Protein AF-A0A8J2TGE6-F1 (afdb_monomer_lite)

Structure (mmCIF, N/CA/C/O backbone):
data_AF-A0A8J2TGE6-F1
#
_entry.id   AF-A0A8J2TGE6-F1
#
loop_
_atom_site.group_PDB
_atom_site.id
_atom_site.type_symbol
_atom_site.label_atom_id
_atom_site.label_alt_id
_atom_site.label_comp_id
_atom_site.label_asym_id
_atom_site.label_entity_id
_atom_site.label_seq_id
_atom_site.pdbx_PDB_ins_code
_atom_site.Cartn_x
_atom_site.Cartn_y
_atom_site.Cartn_z
_atom_site.occupancy
_atom_site.B_iso_or_equiv
_atom_site.auth_seq_id
_atom_site.auth_comp_id
_atom_site.auth_asym_id
_atom_site.auth_atom_id
_atom_site.pdbx_PDB_model_num
ATOM 1 N N . MET A 1 1 ? 20.504 -43.886 -4.439 1.00 40.47 1 MET A N 1
ATOM 2 C CA . MET A 1 1 ? 20.753 -42.957 -5.562 1.00 40.47 1 MET A CA 1
ATOM 3 C C . MET A 1 1 ? 19.985 -41.678 -5.258 1.00 40.47 1 MET A C 1
ATOM 5 O O . MET A 1 1 ? 18.812 -41.568 -5.578 1.00 40.47 1 MET A O 1
ATOM 9 N N . PHE A 1 2 ? 20.613 -40.799 -4.476 1.00 38.09 2 PHE A N 1
ATOM 10 C CA . PHE A 1 2 ? 20.028 -39.551 -3.990 1.00 38.09 2 PHE A CA 1
ATOM 11 C C . PHE A 1 2 ? 20.084 -38.515 -5.112 1.00 38.09 2 PHE A C 1
ATOM 13 O O . PHE A 1 2 ? 21.167 -38.059 -5.471 1.00 38.09 2 PHE A O 1
ATOM 20 N N . ILE A 1 3 ? 18.935 -38.143 -5.671 1.00 50.97 3 ILE A N 1
ATOM 21 C CA . ILE A 1 3 ? 18.837 -36.934 -6.490 1.00 50.97 3 ILE A CA 1
ATOM 22 C C . ILE A 1 3 ? 18.810 -35.734 -5.547 1.00 50.97 3 ILE A C 1
ATOM 24 O O . ILE A 1 3 ? 17.767 -35.313 -5.055 1.00 50.97 3 ILE A O 1
ATOM 28 N N . HIS A 1 4 ? 20.013 -35.248 -5.245 1.00 45.09 4 HIS A N 1
ATOM 29 C CA . HIS A 1 4 ? 20.234 -33.987 -4.565 1.00 45.09 4 HIS A CA 1
ATOM 30 C C . HIS A 1 4 ? 19.599 -32.839 -5.356 1.00 45.09 4 HIS A C 1
ATOM 32 O O . HIS A 1 4 ? 19.838 -32.643 -6.545 1.00 45.09 4 HIS A O 1
ATOM 38 N N . GLU A 1 5 ? 18.792 -32.091 -4.620 1.00 55.41 5 GLU A N 1
ATOM 39 C CA . GLU A 1 5 ? 18.374 -30.713 -4.818 1.00 55.41 5 GLU A CA 1
ATOM 40 C C . GLU A 1 5 ? 19.421 -29.858 -5.567 1.00 55.41 5 GLU A C 1
ATOM 42 O O . GLU A 1 5 ? 20.384 -29.375 -4.980 1.00 55.41 5 GLU A O 1
ATOM 47 N N . TYR A 1 6 ? 19.207 -29.609 -6.862 1.00 49.62 6 TYR A N 1
ATOM 48 C CA . TYR A 1 6 ? 19.869 -28.517 -7.584 1.00 49.62 6 TYR A CA 1
ATOM 49 C C . TYR A 1 6 ? 18.950 -27.292 -7.578 1.00 49.62 6 TYR A C 1
ATOM 51 O O . TYR A 1 6 ? 18.304 -26.958 -8.572 1.00 49.62 6 TYR A O 1
ATOM 59 N N . LYS A 1 7 ? 18.875 -26.590 -6.443 1.00 50.72 7 LYS A N 1
ATOM 60 C CA . LYS A 1 7 ? 18.435 -25.190 -6.477 1.00 50.72 7 LYS A CA 1
ATOM 61 C C . LYS A 1 7 ? 19.546 -24.386 -7.143 1.00 50.72 7 LYS A C 1
ATOM 63 O O . LYS A 1 7 ? 20.655 -24.305 -6.628 1.00 50.72 7 LYS A O 1
ATOM 68 N N . ALA A 1 8 ? 19.246 -23.816 -8.306 1.00 52.59 8 ALA A N 1
ATOM 69 C CA . ALA A 1 8 ? 20.137 -22.920 -9.027 1.00 52.59 8 ALA A CA 1
ATOM 70 C C . ALA A 1 8 ? 20.434 -21.673 -8.172 1.00 52.59 8 ALA A C 1
ATOM 72 O O . ALA A 1 8 ? 19.653 -20.721 -8.130 1.00 52.59 8 ALA A O 1
ATOM 73 N N . TYR A 1 9 ? 21.562 -21.691 -7.466 1.00 55.28 9 TYR A N 1
ATOM 74 C CA . TYR A 1 9 ? 22.108 -20.525 -6.790 1.00 55.28 9 TYR A CA 1
ATOM 75 C C . TYR A 1 9 ? 22.671 -19.554 -7.834 1.00 55.28 9 TYR A C 1
ATOM 77 O O . TYR A 1 9 ? 23.650 -19.850 -8.508 1.00 55.28 9 TYR A O 1
ATOM 85 N N . GLY A 1 10 ? 22.071 -18.364 -7.915 1.00 59.38 10 GLY A N 1
ATOM 86 C CA . GLY A 1 10 ? 22.806 -17.153 -8.281 1.00 59.38 10 GLY A CA 1
ATOM 87 C C . GLY A 1 10 ? 22.822 -16.766 -9.757 1.00 59.38 10 GLY A C 1
ATOM 88 O O . GLY A 1 10 ? 23.882 -16.687 -10.363 1.00 59.38 10 GLY A O 1
ATOM 89 N N . GLN A 1 11 ? 21.673 -16.371 -10.306 1.00 65.25 11 GLN A N 1
ATOM 90 C CA . GLN A 1 11 ? 21.676 -15.400 -11.406 1.00 65.25 11 GLN A CA 1
ATOM 91 C C . GLN A 1 11 ? 21.625 -13.993 -10.802 1.00 65.25 11 GLN A C 1
ATOM 93 O O . GLN A 1 11 ? 20.686 -13.657 -10.076 1.00 65.25 11 GLN A O 1
ATOM 98 N N . ALA A 1 12 ? 22.645 -13.170 -11.063 1.00 70.44 12 ALA A N 1
ATOM 99 C CA . ALA A 1 12 ? 22.662 -11.786 -10.602 1.00 70.44 12 ALA A CA 1
ATOM 100 C C . ALA A 1 12 ? 21.489 -11.014 -11.243 1.00 70.44 12 ALA A C 1
ATOM 102 O O . ALA A 1 12 ? 21.347 -11.037 -12.469 1.00 70.44 12 ALA A O 1
ATOM 103 N N . PRO A 1 13 ? 20.641 -10.316 -10.462 1.00 69.62 13 PRO A N 1
ATOM 104 C CA . PRO A 1 13 ? 19.501 -9.608 -11.024 1.00 69.62 13 PRO A CA 1
ATOM 105 C C . PRO A 1 13 ? 19.981 -8.510 -11.975 1.00 69.62 13 PRO A C 1
ATOM 107 O O . PRO A 1 13 ? 20.837 -7.689 -11.624 1.00 69.62 13 PRO A O 1
ATOM 110 N N . SER A 1 14 ? 19.409 -8.494 -13.181 1.00 80.94 14 SER A N 1
ATOM 111 C CA . SER A 1 14 ? 19.693 -7.480 -14.195 1.00 80.94 14 SER A CA 1
ATOM 112 C C . SER A 1 14 ? 19.430 -6.069 -13.653 1.00 80.94 14 SER A C 1
ATOM 114 O O . SER A 1 14 ? 18.641 -5.866 -12.724 1.00 80.94 14 SER A O 1
ATOM 116 N N . ARG A 1 15 ? 20.076 -5.052 -14.236 1.00 79.56 15 ARG A N 1
ATOM 117 C CA . ARG A 1 15 ? 19.892 -3.649 -13.820 1.00 79.56 15 ARG A CA 1
ATOM 118 C C . ARG A 1 15 ? 18.413 -3.229 -13.845 1.00 79.56 15 ARG A C 1
ATOM 120 O O . ARG A 1 15 ? 17.965 -2.549 -12.925 1.00 79.56 15 ARG A O 1
ATOM 127 N N . SER A 1 16 ? 17.649 -3.710 -14.827 1.00 79.50 16 SER A N 1
ATOM 128 C CA . SER A 1 16 ? 16.198 -3.505 -14.916 1.00 79.50 16 SER A CA 1
ATOM 129 C C . SER A 1 16 ? 15.454 -4.169 -13.754 1.00 79.50 16 SER A C 1
ATOM 131 O O . SER A 1 16 ? 14.632 -3.524 -13.109 1.00 79.50 16 SER A O 1
ATOM 133 N N . SER A 1 17 ? 15.792 -5.418 -13.409 1.00 84.38 17 SER A N 1
ATOM 134 C CA . SER A 1 17 ? 15.206 -6.133 -12.263 1.00 84.38 17 SER A CA 1
ATOM 135 C C . SER A 1 17 ? 15.441 -5.393 -10.938 1.00 84.38 17 SER A C 1
ATOM 137 O O . SER A 1 17 ? 14.508 -5.223 -10.152 1.00 84.38 17 SER A O 1
ATOM 139 N N . LYS A 1 18 ? 16.646 -4.848 -10.723 1.00 85.75 18 LYS A N 1
ATOM 140 C CA . LYS A 1 18 ? 16.956 -4.019 -9.543 1.00 85.75 18 LYS A CA 1
ATOM 141 C C . LYS A 1 18 ? 16.111 -2.739 -9.495 1.00 85.75 18 LYS A C 1
ATOM 143 O O . LYS A 1 18 ? 15.641 -2.357 -8.424 1.00 85.75 18 LYS A O 1
ATOM 148 N N . GLY A 1 19 ? 15.889 -2.098 -10.645 1.00 90.06 19 GLY A N 1
ATOM 149 C CA . GLY A 1 19 ? 15.017 -0.927 -10.769 1.00 90.06 19 GLY A CA 1
ATOM 150 C C . GLY A 1 19 ? 13.559 -1.241 -10.423 1.00 90.06 19 GLY A C 1
ATOM 151 O O . GLY A 1 19 ? 12.966 -0.564 -9.583 1.00 90.06 19 GLY A O 1
ATOM 152 N N . HIS A 1 20 ? 13.005 -2.313 -10.995 1.00 88.69 20 HIS A N 1
ATOM 153 C CA . HIS A 1 20 ? 11.649 -2.772 -10.680 1.00 88.69 20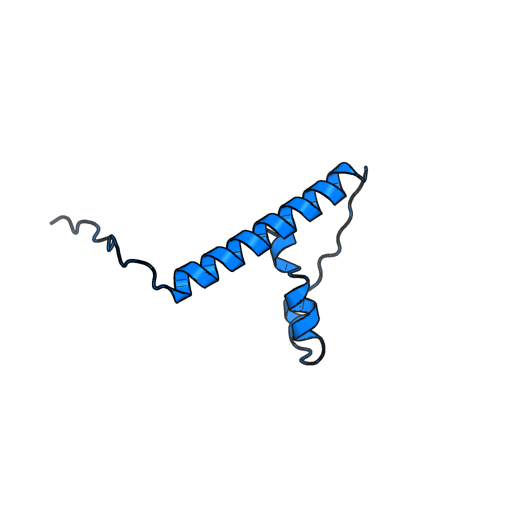 HIS A CA 1
ATOM 154 C C . HIS A 1 20 ? 11.490 -3.133 -9.200 1.00 88.69 20 HIS A C 1
ATOM 156 O O . HIS A 1 20 ? 10.492 -2.756 -8.586 1.00 88.69 20 HIS A O 1
ATOM 162 N N . LEU A 1 21 ? 12.489 -3.787 -8.599 1.00 90.69 21 LEU A N 1
ATOM 163 C CA . LEU A 1 21 ? 12.484 -4.109 -7.173 1.00 90.69 21 LEU A CA 1
ATOM 164 C C . LEU A 1 21 ? 12.472 -2.847 -6.303 1.00 90.69 21 LEU A C 1
ATOM 166 O O . LEU A 1 21 ? 11.705 -2.774 -5.344 1.00 90.69 21 LEU A O 1
ATOM 170 N N . LYS A 1 22 ? 13.282 -1.837 -6.648 1.00 93.06 22 LYS A N 1
ATOM 171 C CA . LYS A 1 22 ? 13.308 -0.554 -5.931 1.00 93.06 22 LYS A CA 1
ATOM 172 C C . LYS A 1 22 ? 11.938 0.123 -5.959 1.00 93.06 22 LYS A C 1
ATOM 174 O O . LYS A 1 22 ? 11.433 0.499 -4.906 1.00 93.06 22 LYS A O 1
ATOM 179 N N . VAL A 1 23 ? 11.322 0.229 -7.138 1.00 89.44 23 VAL A N 1
ATOM 180 C CA . VAL A 1 23 ? 9.982 0.821 -7.290 1.00 89.44 23 VAL A CA 1
ATOM 181 C C . VAL A 1 23 ? 8.932 0.008 -6.530 1.00 89.44 23 VAL A C 1
ATOM 183 O O . VAL A 1 23 ? 8.078 0.585 -5.864 1.00 89.44 23 VAL A O 1
ATOM 186 N N . SER A 1 24 ? 9.005 -1.325 -6.581 1.00 88.00 24 SER A N 1
ATOM 187 C CA . SER A 1 24 ? 8.077 -2.196 -5.854 1.00 88.00 24 SER A CA 1
ATOM 188 C C . SER A 1 24 ? 8.147 -1.965 -4.345 1.00 88.00 24 SER A C 1
ATOM 190 O O . SER A 1 24 ? 7.107 -1.801 -3.716 1.00 88.00 24 SER A O 1
ATOM 192 N N . ARG A 1 25 ? 9.360 -1.902 -3.778 1.00 91.00 25 ARG A N 1
ATOM 193 C CA . ARG A 1 25 ? 9.568 -1.634 -2.347 1.00 91.00 25 ARG A CA 1
ATOM 194 C C . ARG A 1 25 ? 9.044 -0.259 -1.948 1.00 91.00 25 ARG A C 1
ATOM 196 O O . ARG A 1 25 ? 8.349 -0.145 -0.953 1.00 91.00 25 ARG A O 1
ATOM 203 N N . GLN A 1 26 ? 9.311 0.770 -2.752 1.00 91.25 26 GLN A N 1
ATOM 204 C CA . GLN A 1 26 ? 8.811 2.122 -2.480 1.00 91.25 26 GLN A CA 1
ATOM 205 C C . GLN A 1 26 ? 7.281 2.190 -2.456 1.00 91.25 26 GLN A C 1
ATOM 207 O O . GLN A 1 26 ? 6.713 2.850 -1.593 1.00 91.25 26 GLN A O 1
ATOM 212 N N . ARG A 1 27 ? 6.607 1.496 -3.381 1.00 89.25 27 ARG A N 1
ATOM 213 C CA . ARG A 1 27 ? 5.138 1.434 -3.392 1.00 89.25 27 ARG A CA 1
ATOM 214 C C . ARG A 1 27 ? 4.590 0.723 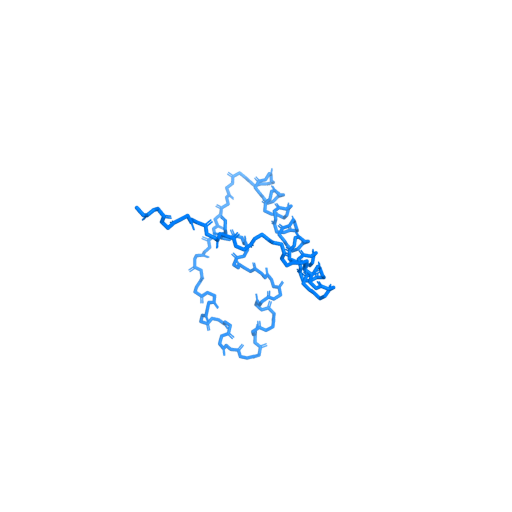-2.155 1.00 89.25 27 ARG A C 1
ATOM 216 O O . ARG A 1 27 ? 3.604 1.174 -1.587 1.00 89.25 27 ARG A O 1
ATOM 223 N N . GLU A 1 28 ? 5.245 -0.356 -1.736 1.00 89.94 28 GLU A N 1
ATOM 224 C CA . GLU A 1 28 ? 4.860 -1.104 -0.540 1.00 89.94 28 GLU A CA 1
ATOM 225 C C . GLU A 1 28 ? 5.021 -0.273 0.739 1.00 89.94 28 GLU A C 1
ATOM 227 O O . GLU A 1 28 ? 4.083 -0.194 1.528 1.00 89.94 28 GLU A O 1
ATOM 232 N N . GLU A 1 29 ? 6.164 0.394 0.918 1.00 92.19 29 GLU A N 1
ATOM 233 C CA . GLU A 1 29 ? 6.398 1.270 2.074 1.00 92.19 29 GLU A CA 1
ATOM 234 C C . GLU A 1 29 ? 5.389 2.423 2.126 1.00 92.19 29 GLU A C 1
ATOM 236 O O . GLU A 1 29 ? 4.787 2.677 3.166 1.00 92.19 29 GLU A O 1
ATOM 241 N N . PHE A 1 30 ? 5.104 3.055 0.985 1.00 90.31 30 PHE A N 1
ATOM 242 C CA . PHE A 1 30 ? 4.098 4.114 0.905 1.00 90.31 30 PHE A CA 1
ATOM 243 C C . PHE A 1 30 ? 2.693 3.637 1.303 1.00 90.31 30 PHE A C 1
ATOM 245 O O . PHE A 1 30 ? 1.960 4.349 1.993 1.00 90.31 30 PHE A O 1
ATOM 252 N N . ALA A 1 31 ? 2.300 2.435 0.872 1.00 90.06 31 ALA A N 1
ATOM 253 C CA . ALA A 1 31 ? 1.015 1.855 1.244 1.00 90.06 31 ALA A CA 1
ATOM 254 C C . ALA A 1 31 ? 0.939 1.583 2.757 1.00 90.06 31 ALA A C 1
ATOM 256 O O . ALA A 1 31 ? -0.070 1.918 3.380 1.00 90.06 31 ALA A O 1
ATOM 257 N N . LYS A 1 32 ? 2.013 1.044 3.352 1.00 91.44 32 LYS A N 1
ATOM 258 C CA . LYS A 1 32 ? 2.110 0.787 4.798 1.00 91.44 32 LYS A CA 1
ATOM 259 C C . LYS A 1 32 ? 2.036 2.070 5.614 1.00 91.44 32 LYS A C 1
ATOM 261 O O . LYS A 1 32 ? 1.247 2.140 6.548 1.00 91.44 32 LYS A O 1
ATOM 266 N N . GLU A 1 33 ? 2.809 3.089 5.245 1.00 93.56 33 GLU A N 1
ATOM 267 C CA . GLU A 1 33 ? 2.829 4.376 5.945 1.00 93.56 33 GLU A CA 1
ATOM 268 C C . GLU A 1 33 ? 1.437 5.023 5.955 1.00 93.56 33 GLU A C 1
ATOM 270 O O . GLU A 1 33 ? 0.946 5.461 6.998 1.00 93.56 33 GLU A O 1
ATOM 275 N N . LYS A 1 34 ? 0.749 5.016 4.806 1.00 91.19 34 LYS A N 1
ATOM 276 C CA . LYS A 1 34 ? -0.624 5.526 4.713 1.00 91.19 34 LYS A CA 1
ATOM 277 C C . LYS A 1 34 ? -1.611 4.717 5.541 1.00 91.19 34 LYS A C 1
ATOM 279 O O . LYS A 1 34 ? -2.428 5.314 6.239 1.00 91.19 34 LYS A O 1
ATOM 284 N N . ALA A 1 35 ? -1.553 3.389 5.462 1.00 89.88 35 ALA A N 1
ATOM 285 C CA . ALA A 1 35 ? -2.430 2.520 6.237 1.00 89.88 35 ALA A CA 1
ATOM 286 C C . ALA A 1 35 ? -2.235 2.749 7.741 1.00 89.88 35 ALA A C 1
ATOM 288 O O . ALA A 1 35 ? -3.211 2.955 8.458 1.00 89.88 35 ALA A O 1
ATOM 289 N N . LEU A 1 36 ? -0.980 2.814 8.195 1.00 93.44 36 LEU A N 1
ATOM 290 C CA . LEU A 1 36 ? -0.636 3.080 9.586 1.00 93.44 36 LEU A CA 1
ATOM 291 C C . LEU A 1 36 ? -1.204 4.421 10.052 1.00 93.44 36 LEU A C 1
ATOM 293 O O . LEU A 1 36 ? -1.852 4.479 11.092 1.00 93.44 36 LEU A O 1
ATOM 297 N N . ARG A 1 37 ? -1.030 5.483 9.259 1.00 94.50 37 ARG A N 1
ATOM 298 C CA . ARG A 1 37 ? -1.568 6.807 9.586 1.00 94.50 37 ARG A CA 1
ATOM 299 C C . ARG A 1 37 ? -3.090 6.801 9.715 1.00 94.50 37 ARG A C 1
ATOM 301 O O . ARG A 1 37 ? -3.622 7.443 10.617 1.00 94.50 37 ARG A O 1
ATOM 308 N N . ILE A 1 38 ? -3.795 6.103 8.825 1.00 92.12 38 ILE A N 1
ATOM 309 C CA . ILE A 1 38 ? -5.259 5.988 8.886 1.00 92.12 38 ILE A CA 1
ATOM 310 C C . ILE A 1 38 ? -5.669 5.245 10.159 1.00 92.12 38 ILE A C 1
ATOM 312 O O . ILE A 1 38 ? -6.508 5.745 10.898 1.00 92.12 38 ILE A O 1
ATOM 316 N N . ILE A 1 39 ? -5.040 4.109 10.457 1.00 92.19 39 ILE A N 1
ATOM 317 C CA . ILE A 1 39 ? -5.350 3.307 11.648 1.00 92.19 39 ILE A CA 1
ATOM 318 C C . ILE A 1 39 ? -5.072 4.091 12.936 1.00 92.19 39 ILE A C 1
ATOM 320 O O . ILE A 1 39 ? -5.870 4.053 13.859 1.00 92.19 39 ILE A O 1
ATOM 324 N N . GLN A 1 40 ? -3.969 4.836 13.002 1.00 95.56 40 GLN A N 1
ATOM 325 C CA . GLN A 1 40 ? -3.608 5.608 14.196 1.00 95.56 40 GLN A CA 1
ATOM 326 C C . GLN A 1 40 ? -4.506 6.825 14.442 1.00 95.56 40 GLN A C 1
ATOM 328 O O . GLN A 1 40 ? -4.584 7.298 15.569 1.00 95.56 40 GLN A O 1
ATOM 333 N N . SER A 1 41 ? -5.135 7.368 13.397 1.00 96.19 41 SER A N 1
ATOM 334 C CA . SER A 1 41 ? -5.954 8.584 13.495 1.00 96.19 41 SER A CA 1
ATOM 335 C C . SER A 1 41 ? -7.453 8.316 13.603 1.00 96.19 41 SER A C 1
ATOM 337 O O . SER A 1 41 ? -8.217 9.271 13.714 1.00 96.19 41 SER A O 1
ATOM 339 N N . ASN A 1 42 ? -7.885 7.052 13.546 1.00 94.44 42 ASN A N 1
ATOM 340 C CA . ASN A 1 42 ? -9.296 6.683 13.552 1.00 94.44 42 ASN A CA 1
ATOM 341 C C . ASN A 1 42 ? -9.540 5.522 14.518 1.00 94.44 42 ASN A C 1
ATOM 343 O O . ASN A 1 42 ? -8.897 4.483 14.410 1.00 94.44 42 ASN A O 1
ATOM 347 N N . ASP A 1 43 ? -10.538 5.665 15.388 1.00 89.12 43 ASP A N 1
ATOM 348 C CA . ASP A 1 43 ? -10.930 4.611 16.336 1.00 89.12 43 ASP A CA 1
ATOM 349 C C . ASP A 1 43 ? -11.614 3.417 15.645 1.00 89.12 43 ASP A C 1
ATOM 351 O O . ASP A 1 43 ? -11.636 2.303 16.169 1.00 89.12 43 ASP A O 1
ATOM 355 N N . LEU A 1 44 ? -12.168 3.637 14.448 1.00 90.88 44 LEU A N 1
ATOM 356 C CA . LEU A 1 44 ? -12.817 2.617 13.633 1.00 90.88 44 LEU A CA 1
ATOM 357 C C . LEU A 1 44 ? -12.503 2.836 12.150 1.00 90.88 44 LEU A C 1
ATOM 359 O O . LEU A 1 44 ? -12.696 3.926 11.614 1.00 90.88 44 LEU A O 1
ATOM 363 N N . VAL A 1 45 ? -12.075 1.772 11.468 1.00 88.19 45 VAL A N 1
ATOM 364 C CA . VAL A 1 45 ? -11.796 1.778 10.027 1.00 88.19 45 VAL A CA 1
ATOM 365 C C . VAL A 1 45 ? -12.653 0.716 9.348 1.00 88.19 45 VA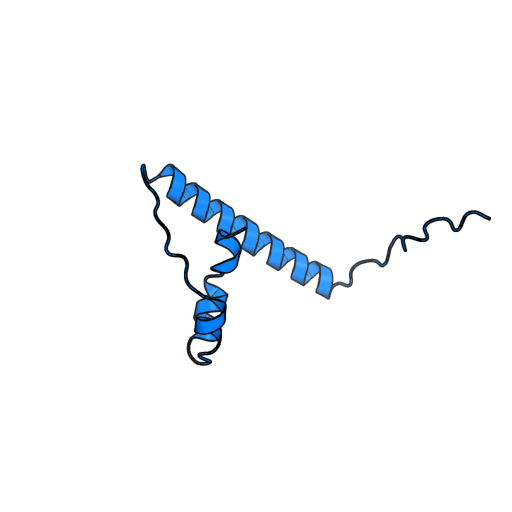L A C 1
ATOM 367 O O . VAL A 1 45 ? -12.569 -0.466 9.674 1.00 88.19 45 VAL A O 1
ATOM 370 N N . ALA A 1 46 ? -13.455 1.133 8.370 1.00 87.06 46 ALA A N 1
ATOM 371 C CA . ALA A 1 46 ? -14.232 0.242 7.517 1.00 87.06 46 ALA A CA 1
ATOM 372 C C . ALA A 1 46 ? -13.726 0.328 6.073 1.00 87.06 46 ALA A C 1
ATOM 374 O O . ALA A 1 46 ? -13.423 1.412 5.574 1.00 87.06 46 ALA A O 1
ATOM 375 N N . TYR A 1 47 ? -13.663 -0.809 5.381 1.00 84.19 47 TYR A N 1
ATOM 376 C CA . TYR A 1 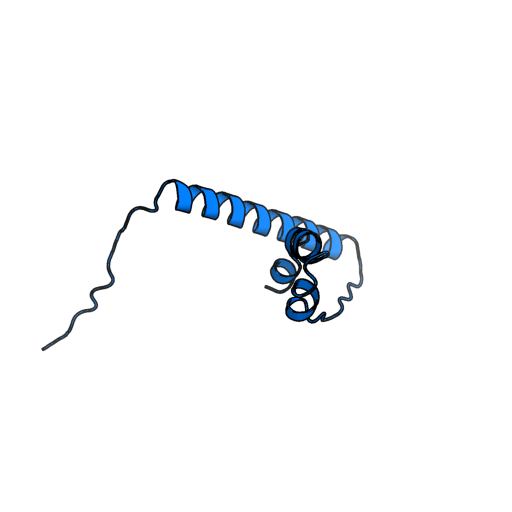47 ? -13.330 -0.862 3.960 1.00 84.19 47 TYR A CA 1
ATOM 377 C C . TYR A 1 47 ? -14.351 -1.709 3.203 1.00 84.19 47 TYR A C 1
ATOM 379 O O . TYR A 1 47 ? -14.940 -2.641 3.746 1.00 84.19 47 TYR A O 1
ATOM 387 N N . GLN A 1 48 ? -14.569 -1.368 1.935 1.00 83.44 48 GLN A N 1
ATOM 388 C CA . GLN A 1 48 ? -15.447 -2.127 1.049 1.00 83.44 48 GLN A CA 1
ATOM 389 C C . GLN A 1 48 ? -14.622 -3.116 0.226 1.00 83.44 48 GLN A C 1
ATOM 391 O O . GLN A 1 48 ? -13.613 -2.735 -0.378 1.00 83.44 48 GLN A O 1
ATOM 396 N N . ASP A 1 49 ? -15.064 -4.373 0.153 1.00 83.50 49 ASP A N 1
ATOM 397 C CA . ASP A 1 49 ? -14.441 -5.350 -0.739 1.00 83.50 49 ASP A CA 1
ATOM 398 C C . ASP A 1 49 ? -14.895 -5.126 -2.186 1.00 83.50 49 ASP A C 1
ATOM 400 O O . ASP A 1 49 ? -15.912 -5.631 -2.664 1.00 83.50 49 ASP A O 1
ATOM 404 N N . LEU A 1 50 ? -14.123 -4.306 -2.896 1.00 82.25 50 LEU A N 1
ATOM 405 C CA . LEU A 1 50 ? -14.341 -4.037 -4.308 1.00 82.25 50 LEU A CA 1
ATOM 406 C C . LEU A 1 50 ? -13.632 -5.084 -5.174 1.00 82.25 50 LEU A C 1
ATOM 408 O O . LEU A 1 50 ? -12.434 -5.376 -5.034 1.00 82.25 50 LEU A O 1
ATOM 412 N N . LYS A 1 51 ? -14.351 -5.572 -6.191 1.00 86.25 51 LYS A N 1
ATOM 413 C CA . LYS A 1 51 ? -13.805 -6.431 -7.254 1.00 86.25 51 LYS A CA 1
ATOM 414 C C . LYS A 1 51 ? -12.940 -5.614 -8.222 1.00 86.25 51 LYS A C 1
ATOM 416 O O . LYS A 1 51 ? -13.281 -5.447 -9.390 1.00 86.25 51 LYS A O 1
ATOM 421 N N . VAL A 1 52 ? -11.785 -5.134 -7.749 1.00 85.00 52 VAL A N 1
ATOM 422 C CA . VAL A 1 52 ? -10.841 -4.271 -8.493 1.00 85.00 52 VAL A CA 1
ATOM 423 C C . VAL A 1 52 ? -10.491 -4.838 -9.872 1.00 85.00 52 VAL A C 1
ATOM 425 O O . VAL A 1 52 ? -10.427 -4.086 -10.839 1.00 85.00 52 VAL A O 1
ATOM 428 N N . LYS A 1 53 ? -10.359 -6.168 -10.004 1.00 85.31 53 LYS A N 1
ATOM 429 C CA . LYS A 1 53 ? -10.108 -6.836 -11.296 1.00 85.31 53 LYS A CA 1
ATOM 430 C C . LYS A 1 53 ? -11.144 -6.478 -12.368 1.00 85.31 53 LYS A C 1
ATOM 432 O O . LYS A 1 53 ? -10.786 -6.361 -13.533 1.00 85.31 53 LYS A O 1
ATOM 437 N N . ASN A 1 54 ? -12.407 -6.294 -11.983 1.00 88.81 54 ASN A N 1
ATOM 438 C CA . ASN A 1 54 ? -13.471 -5.909 -12.907 1.00 88.81 54 ASN A CA 1
ATOM 439 C C . ASN A 1 54 ? -13.409 -4.416 -13.243 1.00 88.81 54 ASN A C 1
ATOM 441 O O . ASN A 1 54 ? -13.664 -4.044 -14.381 1.00 88.81 54 ASN A O 1
ATOM 445 N N . LEU A 1 55 ? -13.016 -3.574 -12.284 1.00 87.06 55 LEU A N 1
ATOM 446 C CA . LEU A 1 55 ? -12.909 -2.125 -12.476 1.00 87.06 55 LEU A CA 1
ATOM 447 C C . LEU A 1 55 ? -11.776 -1.758 -13.447 1.00 87.06 55 LEU A C 1
ATOM 449 O O . LEU A 1 55 ? -11.944 -0.887 -14.296 1.00 87.06 55 LEU A O 1
ATOM 453 N N . VAL A 1 56 ? -10.650 -2.477 -13.383 1.00 89.81 56 VAL A N 1
ATOM 454 C CA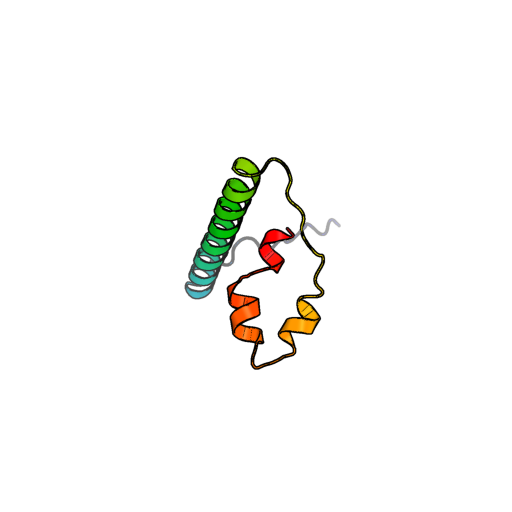 . VAL A 1 56 ? -9.493 -2.273 -14.276 1.00 89.81 56 VAL A CA 1
ATOM 455 C C . VAL A 1 56 ? -9.804 -2.645 -15.735 1.00 89.81 56 VAL A C 1
ATOM 457 O O . VAL A 1 56 ? -9.097 -2.208 -16.637 1.00 89.81 56 VAL A O 1
ATOM 460 N N . ARG A 1 57 ? -10.885 -3.391 -16.009 1.00 90.69 57 ARG A N 1
ATOM 461 C CA . ARG A 1 57 ? -11.312 -3.684 -17.392 1.00 90.69 57 ARG A CA 1
ATOM 462 C C . ARG A 1 57 ? -11.790 -2.438 -18.140 1.00 90.69 57 ARG A C 1
ATOM 464 O O . ARG A 1 57 ? -11.763 -2.426 -19.366 1.00 90.69 57 ARG A O 1
ATOM 471 N N . ASN A 1 58 ? -12.213 -1.391 -17.429 1.00 91.94 58 ASN A N 1
ATOM 472 C CA . ASN A 1 58 ? -12.521 -0.112 -18.053 1.00 91.94 58 ASN A CA 1
ATOM 473 C C . ASN A 1 58 ? -11.209 0.604 -18.410 1.00 91.94 58 ASN A C 1
ATOM 475 O O . ASN A 1 58 ? -10.562 1.181 -17.538 1.00 91.94 58 ASN A O 1
ATOM 479 N N . SER A 1 59 ? -10.834 0.597 -19.692 1.00 89.25 59 SER A N 1
ATOM 480 C CA . SER A 1 59 ? -9.569 1.167 -20.186 1.00 89.25 59 SER A CA 1
ATOM 481 C C . SER A 1 59 ? -9.372 2.645 -19.832 1.00 89.25 59 SER A C 1
ATOM 483 O O . SER A 1 59 ? -8.239 3.063 -19.597 1.00 89.25 59 SER A O 1
ATOM 485 N N . LYS A 1 60 ? -10.458 3.424 -19.714 1.00 92.88 60 LYS A N 1
ATOM 486 C CA . LYS A 1 60 ? -10.409 4.843 -19.320 1.00 92.88 60 LYS A CA 1
ATOM 487 C C . LYS A 1 60 ? -10.031 5.030 -17.848 1.00 92.88 60 LYS A C 1
ATOM 489 O O . LYS A 1 60 ? -9.434 6.040 -17.499 1.00 92.88 60 LYS A O 1
ATOM 494 N N . LEU A 1 61 ? -10.371 4.065 -16.992 1.00 89.56 61 LEU A N 1
ATOM 495 C CA . LEU A 1 61 ? -10.136 4.121 -15.544 1.00 89.56 61 LEU A CA 1
ATOM 496 C C . LEU A 1 61 ? -8.972 3.232 -15.093 1.00 89.56 61 LEU A C 1
ATOM 498 O O . LEU A 1 61 ? -8.461 3.406 -13.989 1.00 89.56 61 LEU A O 1
ATOM 502 N N . ALA A 1 62 ? -8.530 2.298 -15.937 1.00 90.69 62 ALA A N 1
ATOM 503 C CA . ALA A 1 62 ? -7.521 1.295 -15.618 1.00 90.69 62 ALA A CA 1
ATOM 504 C C . ALA A 1 62 ?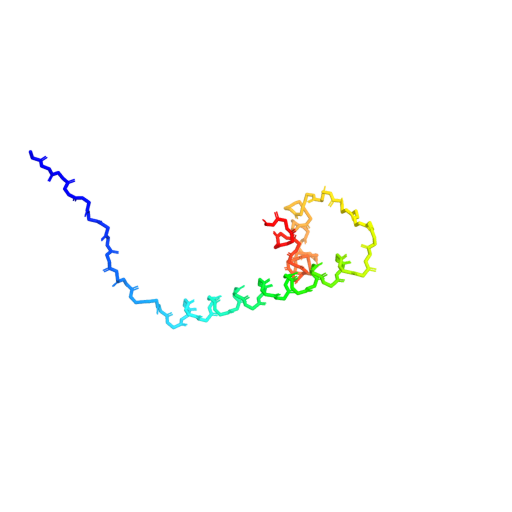 -6.234 1.906 -15.057 1.00 90.69 62 ALA A C 1
ATOM 506 O O . ALA A 1 62 ? -5.697 1.405 -14.070 1.00 90.69 62 ALA A O 1
ATOM 507 N N . LYS A 1 63 ? -5.759 3.004 -15.662 1.00 90.25 63 LYS A N 1
ATOM 508 C CA . LYS A 1 63 ? -4.559 3.710 -15.203 1.00 90.25 63 LYS A CA 1
ATOM 509 C C . LYS A 1 63 ? -4.761 4.262 -13.793 1.00 90.25 63 LYS A C 1
ATOM 511 O O . LYS A 1 63 ? -4.036 3.871 -12.889 1.00 90.25 63 LYS A O 1
ATOM 516 N N . SER A 1 64 ? -5.791 5.082 -13.591 1.00 90.69 64 SER A N 1
ATOM 517 C CA . SER A 1 64 ? -6.081 5.696 -12.292 1.00 90.69 64 SER A CA 1
ATOM 518 C C . SER A 1 64 ? -6.323 4.654 -11.198 1.00 90.69 64 SER A C 1
ATOM 520 O O . SER A 1 64 ? -5.812 4.804 -10.097 1.00 90.69 64 SER A O 1
ATOM 522 N N . ILE A 1 65 ? -7.035 3.563 -11.496 1.00 88.62 65 ILE A N 1
ATOM 523 C CA . ILE A 1 65 ? -7.282 2.479 -10.531 1.00 88.62 65 ILE A CA 1
ATOM 524 C C . ILE A 1 65 ? -5.977 1.768 -10.147 1.00 88.62 65 ILE A C 1
ATOM 526 O O . ILE A 1 65 ? -5.767 1.477 -8.968 1.00 88.62 65 ILE A O 1
ATOM 530 N N . ASN A 1 66 ? -5.104 1.489 -11.119 1.00 86.12 66 ASN A N 1
ATOM 531 C CA . ASN A 1 66 ? -3.801 0.878 -10.854 1.00 86.12 66 ASN A CA 1
ATOM 532 C C . ASN A 1 66 ? -2.862 1.823 -10.094 1.00 86.12 66 ASN A C 1
ATOM 534 O O . ASN A 1 66 ? -2.115 1.358 -9.234 1.00 86.12 66 ASN A O 1
ATOM 538 N N . ASP A 1 67 ? -2.925 3.126 -10.369 1.00 84.56 67 ASP A N 1
ATOM 539 C CA . ASP A 1 67 ? -2.103 4.142 -9.707 1.00 84.56 67 ASP A CA 1
ATOM 540 C C . ASP A 1 67 ? -2.416 4.244 -8.203 1.00 84.56 67 ASP A C 1
ATOM 542 O O . ASP A 1 67 ? -1.502 4.430 -7.402 1.00 84.56 67 ASP A O 1
ATOM 546 N N . VAL A 1 68 ? -3.678 4.045 -7.791 1.00 82.94 68 VAL A N 1
ATOM 547 C CA . VAL A 1 68 ? -4.070 4.037 -6.360 1.00 82.94 68 VAL A CA 1
ATOM 548 C C . VAL A 1 68 ? -3.628 2.752 -5.640 1.00 82.94 68 VAL A C 1
ATOM 550 O O . VAL A 1 68 ? -3.642 2.683 -4.415 1.00 82.94 68 VAL A O 1
ATOM 553 N N . ALA A 1 69 ? -3.201 1.729 -6.384 1.00 80.75 69 ALA A N 1
ATOM 554 C CA . ALA A 1 69 ? -2.618 0.503 -5.849 1.00 80.75 69 ALA A CA 1
ATOM 555 C C . ALA A 1 69 ? -3.491 -0.241 -4.810 1.00 80.75 69 ALA A C 1
ATOM 557 O O . ALA A 1 69 ? -2.966 -0.887 -3.907 1.00 80.75 69 ALA A O 1
ATOM 558 N N . TRP A 1 70 ? -4.821 -0.237 -4.975 1.00 78.50 70 TRP A N 1
ATOM 559 C CA . TRP A 1 70 ? -5.801 -0.882 -4.077 1.00 78.50 70 TRP A CA 1
ATOM 560 C C . TRP A 1 70 ? -5.468 -2.319 -3.653 1.00 78.50 70 TRP A C 1
ATOM 562 O O . TRP A 1 70 ? -5.803 -2.746 -2.553 1.00 78.50 70 TRP A O 1
ATOM 572 N N . SER A 1 71 ? -4.818 -3.103 -4.516 1.00 78.62 71 SER A N 1
ATOM 573 C CA . SER A 1 71 ? -4.400 -4.468 -4.182 1.00 78.62 71 SER A CA 1
ATOM 574 C C . SER A 1 71 ? -3.293 -4.541 -3.128 1.00 78.62 71 SER A C 1
ATOM 576 O O . SER A 1 71 ? -3.124 -5.594 -2.528 1.00 78.62 71 SER A O 1
ATOM 578 N N . GLN A 1 72 ? -2.517 -3.473 -2.930 1.00 81.62 72 GLN A N 1
ATOM 579 C CA . GLN A 1 72 ? -1.425 -3.430 -1.954 1.00 81.62 72 GLN A CA 1
ATOM 580 C C . GLN A 1 72 ? -1.942 -3.293 -0.523 1.00 81.62 72 GLN A C 1
ATOM 582 O O . GLN A 1 72 ? -1.316 -3.824 0.380 1.00 81.62 72 GLN A O 1
ATOM 587 N N . LEU A 1 73 ? -3.105 -2.663 -0.334 1.00 80.50 73 LEU A N 1
ATOM 588 C CA . LEU A 1 73 ? -3.752 -2.508 0.974 1.00 80.50 73 LEU A CA 1
ATOM 589 C C . LEU A 1 73 ? -4.473 -3.777 1.457 1.00 80.50 73 LEU A C 1
ATOM 591 O O . LEU A 1 73 ? -4.965 -3.807 2.577 1.00 80.50 73 LEU A O 1
ATOM 595 N N . ARG A 1 74 ? -4.580 -4.803 0.602 1.00 74.44 74 ARG A N 1
ATOM 596 C CA . ARG A 1 74 ? -5.221 -6.092 0.920 1.00 74.44 74 ARG A CA 1
ATOM 597 C C . ARG A 1 74 ? -4.234 -7.213 1.249 1.00 74.44 74 ARG A C 1
ATOM 599 O O . ARG A 1 74 ? -4.676 -8.336 1.469 1.00 74.44 74 ARG A O 1
ATOM 606 N N . LYS A 1 75 ? -2.931 -6.948 1.165 1.00 63.72 75 LYS A N 1
ATOM 607 C CA . LYS A 1 75 ? -1.902 -7.905 1.582 1.00 63.72 75 LYS A CA 1
ATOM 608 C C . LYS A 1 75 ? -1.707 -7.815 3.083 1.00 63.72 75 LYS A C 1
ATOM 610 O O . LYS A 1 75 ? -1.489 -8.890 3.672 1.00 63.72 75 LYS A O 1
#

Secondary structure (DSSP, 8-state):
----------PPPPHHHHHHHHHHHHHHHHHHHHHHHHHHH-S--------HHHHTTSHHHHHHHHHTTTTGGG-

pLDDT: mean 81.72, std 14.24, range [38.09, 96.19]

Sequence (75 aa):
MFIHEYKAYGQAPSRSSKGHLKVSRQREEFAKEKALRIIQSNDLVAYQDLKVKNLVRNSKLAKSINDVAWSQLRK

Foldseek 3Di:
DDPDDPPPPDDDDDPVRVVVVVVVVVVLVVLVVVVVVVVVVDPDDDDDPDPLVVVLVPVVCVVVSVVVVVVSNVD

Radius of gyration: 18.92 Å; chains: 1; bounding box: 38×52×36 Å